Protein AF-A0A8T9Q5X3-F1 (afdb_monomer_lite)

pLDDT: mean 80.43, std 13.78, range [38.53, 93.62]

Radius of gyration: 25.72 Å; chains: 1; bounding box: 48×41×62 Å

Sequence (121 aa):
MEGNTALAICSMPWVCSYLGRGGLAYFAQNAPGCATNAAVQQGCQVLSTPEPAAQLAAAYPNPVSEVLYLRVAARFQVCDLLGRVLLQGEGASIPVATLPQGLYLVQTGPELKSSFRISKR

Structure (mmCIF, N/CA/C/O backbone):
data_AF-A0A8T9Q5X3-F1
#
_entry.id   AF-A0A8T9Q5X3-F1
#
loop_
_atom_site.group_PDB
_atom_site.id
_atom_site.type_symbol
_atom_site.label_atom_id
_atom_site.label_alt_id
_atom_site.label_comp_id
_atom_site.label_asym_id
_atom_site.label_entity_id
_atom_site.label_seq_id
_atom_site.pdbx_PDB_ins_code
_atom_site.Cartn_x
_atom_site.Cartn_y
_atom_site.Cartn_z
_atom_site.occupancy
_atom_site.B_iso_or_equiv
_atom_site.auth_seq_id
_atom_site.auth_comp_id
_atom_site.auth_asym_id
_atom_site.auth_atom_id
_atom_site.pdbx_PDB_model_num
ATOM 1 N N . MET A 1 1 ? 32.695 26.735 -36.432 1.00 38.53 1 MET A N 1
ATOM 2 C CA . MET A 1 1 ? 31.567 25.786 -36.335 1.00 38.53 1 MET A CA 1
ATOM 3 C C . MET A 1 1 ? 30.858 26.084 -35.027 1.00 38.53 1 MET A C 1
ATOM 5 O O . MET A 1 1 ? 31.230 25.533 -34.001 1.00 38.53 1 MET A O 1
ATOM 9 N N . GLU A 1 2 ? 29.937 27.044 -35.034 1.00 43.91 2 GLU A N 1
ATOM 10 C CA . GLU A 1 2 ? 29.130 27.352 -33.851 1.00 43.91 2 GLU A CA 1
ATOM 11 C C . GLU A 1 2 ? 28.088 26.247 -33.669 1.00 43.91 2 GLU A C 1
ATOM 13 O O . GLU A 1 2 ? 27.339 25.913 -34.590 1.00 43.91 2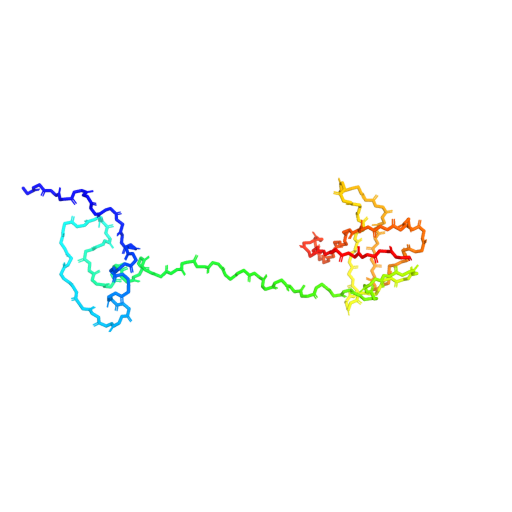 GLU A O 1
ATOM 18 N N . GLY A 1 3 ? 28.140 25.596 -32.509 1.00 43.12 3 GLY A N 1
ATOM 19 C CA . GLY A 1 3 ? 27.200 24.556 -32.123 1.00 43.12 3 GLY A CA 1
ATOM 20 C C . GLY A 1 3 ? 25.852 25.168 -31.766 1.00 43.12 3 GLY A C 1
ATOM 21 O O . GLY A 1 3 ? 25.788 26.191 -31.089 1.00 43.12 3 GLY A O 1
ATOM 22 N N . ASN A 1 4 ? 24.773 24.529 -32.204 1.00 47.59 4 ASN A N 1
ATOM 23 C CA . ASN A 1 4 ? 23.430 24.897 -31.790 1.00 47.59 4 ASN A CA 1
ATOM 24 C C . ASN A 1 4 ? 23.161 24.331 -30.385 1.00 47.59 4 ASN A C 1
ATOM 26 O O . ASN A 1 4 ? 22.722 23.196 -30.226 1.00 47.59 4 ASN A O 1
ATOM 30 N N . THR A 1 5 ? 23.435 25.124 -29.352 1.00 48.62 5 THR A N 1
ATOM 31 C CA . THR A 1 5 ? 23.197 24.777 -27.939 1.00 48.62 5 THR A CA 1
ATOM 32 C C . THR A 1 5 ? 21.710 24.697 -27.559 1.00 48.62 5 THR A C 1
ATOM 34 O O . THR A 1 5 ? 21.400 24.410 -26.404 1.00 48.62 5 THR A O 1
ATOM 37 N N . ALA A 1 6 ? 20.776 24.918 -28.494 1.00 51.56 6 ALA A N 1
ATOM 38 C CA . ALA A 1 6 ? 19.345 25.001 -28.202 1.00 51.56 6 ALA A CA 1
ATOM 39 C C . ALA A 1 6 ? 18.607 23.646 -28.151 1.00 51.56 6 ALA A C 1
ATOM 41 O O . ALA A 1 6 ? 17.465 23.612 -27.693 1.00 51.56 6 ALA A O 1
ATOM 42 N N . LEU A 1 7 ? 19.221 22.523 -28.556 1.00 51.72 7 LEU A N 1
ATOM 43 C CA . LEU A 1 7 ? 18.659 21.177 -28.337 1.00 51.72 7 LEU A CA 1
ATOM 44 C C . LEU A 1 7 ? 19.517 20.373 -27.346 1.00 51.72 7 LEU A C 1
ATOM 46 O O . LEU A 1 7 ? 20.361 19.556 -27.707 1.00 51.72 7 LEU A O 1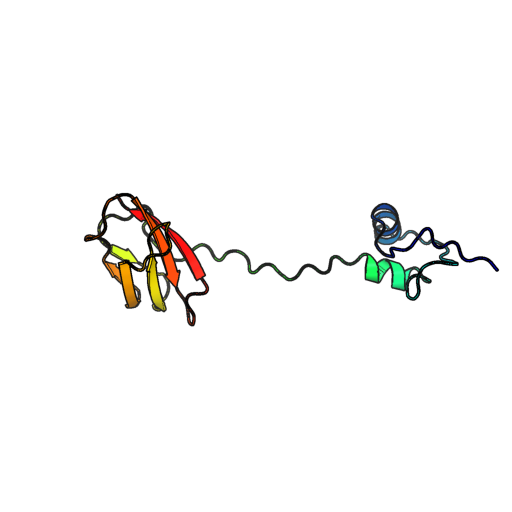
ATOM 50 N N . ALA A 1 8 ? 19.278 20.624 -26.059 1.00 57.34 8 ALA A N 1
ATOM 51 C CA . ALA A 1 8 ? 20.024 20.039 -24.943 1.00 57.34 8 ALA A CA 1
ATOM 52 C C . ALA A 1 8 ? 19.481 18.680 -24.443 1.00 57.34 8 ALA A C 1
ATOM 54 O O . ALA A 1 8 ? 19.985 18.155 -23.454 1.00 57.34 8 ALA A O 1
ATOM 55 N N . ILE A 1 9 ? 18.438 18.115 -25.067 1.00 65.69 9 ILE A N 1
ATOM 56 C CA . ILE A 1 9 ? 17.685 16.987 -24.494 1.00 65.69 9 ILE A CA 1
ATOM 57 C C . ILE A 1 9 ? 17.458 15.890 -25.547 1.00 65.69 9 ILE A C 1
ATOM 59 O O . ILE A 1 9 ? 16.695 16.072 -26.494 1.00 65.69 9 ILE A O 1
ATOM 63 N N . CYS A 1 10 ? 18.096 14.728 -25.349 1.00 74.44 10 CYS A N 1
ATOM 64 C CA . CYS A 1 10 ? 17.906 13.503 -26.146 1.00 74.44 10 CYS A CA 1
ATOM 65 C C . CYS A 1 10 ? 16.444 13.006 -26.155 1.00 74.44 10 CYS A C 1
ATOM 67 O O . CYS A 1 10 ? 16.032 12.310 -27.072 1.00 74.44 10 CYS A O 1
ATOM 69 N N . SER A 1 11 ? 15.659 13.330 -25.129 1.00 79.31 11 SER A N 1
ATOM 70 C CA . SER A 1 11 ? 14.334 12.759 -24.866 1.00 79.31 11 SER A CA 1
ATOM 71 C C . SER A 1 11 ? 13.163 13.654 -25.293 1.00 79.31 11 SER A C 1
ATOM 73 O O . SER A 1 11 ? 12.094 13.629 -24.683 1.00 79.31 11 SER A O 1
ATOM 75 N N . MET A 1 12 ? 13.337 14.464 -26.342 1.00 82.62 12 MET A N 1
ATOM 76 C CA . MET A 1 12 ? 12.250 15.300 -26.863 1.00 82.62 12 MET A CA 1
ATOM 77 C C . MET A 1 12 ? 11.042 14.431 -27.276 1.00 82.62 12 MET A C 1
ATOM 79 O O . MET A 1 12 ? 11.190 13.591 -28.169 1.00 82.62 12 MET A O 1
ATOM 83 N N . PRO A 1 13 ? 9.836 14.633 -26.702 1.00 82.06 13 PRO A N 1
ATOM 84 C CA . PRO A 1 13 ? 8.713 13.697 -26.855 1.00 82.06 13 PRO A CA 1
ATOM 85 C C . PRO A 1 13 ? 8.325 13.384 -28.305 1.00 82.06 13 PRO A C 1
ATOM 87 O O . PRO A 1 13 ? 8.019 12.242 -28.648 1.00 82.06 13 PRO A O 1
ATOM 90 N N . TRP A 1 14 ? 8.376 14.386 -29.183 1.00 82.25 14 TRP A N 1
ATOM 91 C CA . TRP A 1 14 ? 8.064 14.224 -30.602 1.00 82.25 14 TRP A CA 1
ATOM 92 C C . TRP A 1 14 ? 9.144 13.427 -31.352 1.00 82.25 14 TRP A C 1
ATOM 94 O O . TRP A 1 14 ? 8.805 12.594 -32.192 1.00 82.25 14 TRP A O 1
ATOM 104 N N . VAL A 1 15 ? 10.425 13.610 -31.006 1.00 85.50 15 VAL A N 1
ATOM 105 C CA . VAL A 1 15 ? 11.546 12.824 -31.553 1.00 85.50 15 VAL A CA 1
ATOM 106 C C . VAL A 1 15 ? 11.419 11.372 -31.110 1.00 85.50 15 VAL A C 1
ATOM 108 O O . VAL A 1 15 ? 11.503 10.467 -31.935 1.00 85.50 15 VAL A O 1
ATOM 111 N N . CYS A 1 16 ? 11.129 11.144 -29.828 1.00 85.38 16 CYS A N 1
ATOM 112 C CA . CYS A 1 16 ? 10.917 9.808 -29.282 1.00 85.38 16 CYS A CA 1
ATOM 113 C C . CYS A 1 16 ? 9.737 9.091 -29.942 1.00 85.38 16 CYS A C 1
ATOM 115 O O . CYS A 1 16 ? 9.849 7.918 -30.290 1.00 85.38 16 CYS A O 1
ATOM 117 N N . SER A 1 17 ? 8.628 9.796 -30.186 1.00 86.12 17 SER A N 1
ATOM 118 C CA . SER A 1 17 ? 7.489 9.238 -30.923 1.00 86.12 17 SER A CA 1
ATOM 119 C C . SER A 1 17 ? 7.836 8.924 -32.382 1.00 86.12 17 SER A C 1
ATOM 121 O O . SER A 1 17 ? 7.329 7.946 -32.928 1.00 86.12 17 SER A O 1
ATOM 123 N N . TYR A 1 18 ? 8.658 9.745 -33.035 1.00 87.00 18 TYR A N 1
ATOM 124 C CA . TYR A 1 18 ? 9.072 9.527 -34.422 1.00 87.00 18 TYR A CA 1
ATOM 125 C C . TYR A 1 18 ? 10.013 8.319 -34.548 1.00 87.00 18 TYR A C 1
ATOM 127 O O . TYR A 1 18 ? 9.743 7.412 -35.337 1.00 87.00 18 TYR A O 1
ATOM 135 N N . LEU A 1 19 ? 11.053 8.247 -33.711 1.00 87.06 19 LEU A N 1
ATOM 136 C CA . LEU A 1 19 ? 11.979 7.109 -33.668 1.00 87.06 19 LEU A CA 1
ATOM 137 C C . LEU A 1 19 ? 11.281 5.818 -33.210 1.00 87.06 19 LEU A C 1
ATOM 139 O O . LEU A 1 19 ? 11.519 4.753 -33.773 1.00 87.06 19 LEU A O 1
ATOM 143 N N . GLY A 1 20 ? 10.362 5.904 -32.241 1.00 84.12 20 GLY A N 1
ATOM 144 C CA . GLY A 1 20 ? 9.587 4.761 -31.744 1.00 84.12 20 GLY A CA 1
ATOM 145 C C . GLY A 1 20 ? 8.655 4.130 -32.785 1.00 84.12 20 GLY A C 1
ATOM 146 O O . GLY A 1 20 ? 8.285 2.968 -32.649 1.00 84.12 20 GLY A O 1
ATOM 147 N N . ARG A 1 21 ? 8.310 4.863 -33.853 1.00 90.00 21 ARG A N 1
ATOM 148 C CA . ARG A 1 21 ? 7.547 4.356 -35.009 1.00 90.00 21 ARG A CA 1
ATOM 149 C C . ARG A 1 21 ? 8.442 3.838 -36.144 1.00 90.00 21 ARG A C 1
ATOM 151 O O . ARG A 1 21 ? 7.937 3.561 -37.227 1.00 90.00 21 ARG A O 1
ATOM 158 N N . GLY A 1 22 ? 9.753 3.725 -35.915 1.00 88.19 22 GLY A N 1
ATOM 159 C CA . GLY A 1 22 ? 10.732 3.298 -36.919 1.00 88.19 22 GLY A CA 1
ATOM 160 C C . GLY A 1 22 ? 11.237 4.422 -37.829 1.00 88.19 22 GLY A C 1
ATOM 161 O O . GLY A 1 22 ? 11.872 4.141 -38.842 1.00 88.19 22 GLY A O 1
ATOM 162 N N . GLY A 1 23 ? 10.959 5.687 -37.498 1.00 86.81 23 GLY A N 1
ATOM 163 C CA . GLY A 1 23 ? 11.512 6.831 -38.217 1.00 86.81 23 GLY A CA 1
ATOM 164 C C . GLY A 1 23 ? 13.027 6.933 -38.038 1.00 86.81 23 GLY A C 1
ATOM 165 O O . GLY A 1 23 ? 13.559 6.608 -36.979 1.00 86.81 23 GLY A O 1
ATOM 166 N N . LEU A 1 24 ? 13.723 7.419 -39.066 1.00 85.81 24 LEU A N 1
ATOM 167 C CA . LEU A 1 24 ? 15.150 7.737 -39.005 1.00 85.81 24 LEU A CA 1
ATOM 168 C C . LEU A 1 24 ? 15.345 9.238 -39.199 1.00 85.81 24 LEU A C 1
ATOM 170 O O . LEU A 1 24 ? 14.691 9.853 -40.045 1.00 85.81 24 LEU A O 1
ATOM 174 N N . ALA A 1 25 ? 16.232 9.824 -38.403 1.00 82.69 25 ALA A N 1
ATOM 175 C CA . ALA A 1 25 ? 16.606 11.227 -38.490 1.00 82.69 25 ALA A CA 1
ATOM 176 C C . ALA A 1 25 ? 18.129 11.382 -38.519 1.00 82.69 25 ALA A C 1
ATOM 178 O O . ALA A 1 25 ? 18.880 10.535 -38.028 1.00 82.69 25 ALA A O 1
ATOM 179 N N . TYR A 1 26 ? 18.589 12.484 -39.102 1.00 81.38 26 TYR A N 1
ATOM 180 C CA . TYR A 1 26 ? 19.984 12.886 -39.027 1.00 81.38 26 TYR A CA 1
ATOM 181 C C . TYR A 1 26 ? 20.182 13.774 -37.796 1.00 81.38 26 TYR A C 1
ATOM 183 O O . TYR A 1 26 ? 19.560 14.829 -37.680 1.00 81.38 26 TYR A O 1
ATOM 191 N N . PHE A 1 27 ? 21.035 13.333 -36.873 1.00 78.81 27 PHE A N 1
ATOM 192 C CA . PHE A 1 27 ? 21.360 14.056 -35.647 1.00 78.81 27 PHE A CA 1
ATOM 193 C C . PHE A 1 27 ? 22.767 14.641 -35.771 1.00 78.81 27 PHE A C 1
ATOM 195 O O . PHE A 1 27 ? 23.743 13.902 -35.855 1.00 78.81 27 PHE A O 1
ATOM 202 N N . ALA A 1 28 ? 22.882 15.967 -35.770 1.00 71.62 28 ALA A N 1
ATOM 203 C CA . ALA A 1 28 ? 24.161 16.667 -35.764 1.00 71.62 28 ALA A CA 1
ATOM 204 C C . ALA A 1 28 ? 24.095 17.860 -34.810 1.00 71.62 28 ALA A C 1
ATOM 206 O O . ALA A 1 28 ? 23.043 18.469 -34.653 1.00 71.62 28 ALA A O 1
ATOM 207 N N . GLN A 1 29 ? 25.229 18.184 -34.184 1.00 66.69 29 GLN A N 1
ATOM 208 C CA . GLN A 1 29 ? 25.371 19.313 -33.253 1.00 66.69 29 GLN A CA 1
ATOM 209 C C . GLN A 1 29 ? 24.474 19.264 -31.994 1.00 66.69 29 GLN A C 1
ATOM 211 O O . GLN A 1 29 ? 24.211 20.306 -31.404 1.00 66.69 29 GLN A O 1
ATOM 216 N N . ASN A 1 30 ? 24.038 18.078 -31.552 1.00 67.81 30 ASN A N 1
ATOM 217 C CA . ASN A 1 30 ? 23.332 17.905 -30.272 1.00 67.81 30 ASN A CA 1
ATOM 218 C C . ASN A 1 30 ? 24.306 17.740 -29.090 1.00 67.81 30 ASN A C 1
ATOM 220 O O . ASN A 1 30 ? 25.515 17.590 -29.282 1.00 67.81 30 ASN A O 1
ATOM 224 N N . ALA A 1 31 ? 23.765 17.713 -27.865 1.00 67.56 31 ALA A N 1
ATOM 225 C CA . ALA A 1 31 ? 24.519 17.415 -26.646 1.00 67.56 31 ALA A CA 1
ATOM 226 C C . ALA A 1 31 ? 25.362 16.116 -26.759 1.00 67.56 31 ALA A C 1
ATOM 228 O O . ALA A 1 31 ? 24.980 15.191 -27.491 1.00 67.56 31 ALA A O 1
ATOM 229 N N . PRO A 1 32 ? 26.495 16.010 -26.030 1.00 71.38 32 PRO A N 1
ATOM 230 C CA . PRO A 1 32 ? 27.302 14.792 -25.985 1.00 71.38 32 PRO A CA 1
ATOM 231 C C . PRO A 1 32 ? 26.440 13.572 -25.644 1.00 71.38 32 PRO A C 1
ATOM 233 O O . PRO A 1 32 ? 25.681 13.596 -24.680 1.00 71.38 32 PRO A O 1
ATOM 236 N N . GLY A 1 33 ? 26.537 12.512 -26.448 1.00 71.19 33 GLY A N 1
ATOM 237 C CA . GLY A 1 33 ? 25.691 11.323 -26.292 1.00 71.19 33 GLY A CA 1
ATOM 238 C C . GLY A 1 33 ? 24.334 11.383 -27.008 1.00 71.19 33 GLY A C 1
ATOM 239 O O . GLY A 1 33 ? 23.596 10.415 -26.930 1.00 71.19 33 GLY A O 1
ATOM 240 N N . CYS A 1 34 ? 24.019 12.443 -27.766 1.00 78.44 34 CYS A N 1
ATOM 241 C CA . CYS A 1 34 ? 22.778 12.579 -28.555 1.00 78.44 34 CYS A CA 1
ATOM 242 C C . CYS A 1 34 ? 23.030 12.679 -30.077 1.00 78.44 34 CYS A C 1
ATOM 244 O O . CYS A 1 34 ? 22.309 13.372 -30.799 1.00 78.44 34 CYS A O 1
ATOM 246 N N . ALA A 1 35 ? 24.085 12.031 -30.580 1.00 80.94 35 ALA A N 1
ATOM 247 C CA . ALA A 1 35 ? 24.547 12.184 -31.968 1.00 80.94 35 ALA A CA 1
ATOM 248 C C . ALA A 1 35 ? 24.059 11.087 -32.935 1.00 80.94 35 ALA A C 1
ATOM 250 O O . ALA A 1 35 ? 24.358 11.137 -34.124 1.00 80.94 35 ALA A O 1
ATOM 251 N N . THR A 1 36 ? 23.328 10.078 -32.455 1.00 84.19 36 THR A N 1
ATOM 252 C CA . THR A 1 36 ? 22.846 8.968 -33.291 1.00 84.19 36 THR A CA 1
ATOM 253 C C . THR A 1 36 ? 21.407 8.605 -32.943 1.00 84.19 36 THR A C 1
ATOM 255 O O . THR A 1 36 ? 20.979 8.793 -31.805 1.00 84.19 36 THR A O 1
ATOM 258 N N . ASN A 1 37 ? 20.672 8.030 -33.905 1.00 84.00 37 ASN A N 1
ATOM 259 C CA . ASN A 1 37 ? 19.318 7.506 -33.671 1.00 84.00 37 ASN A CA 1
ATOM 260 C C . ASN A 1 37 ? 19.285 6.562 -32.460 1.00 84.00 37 ASN A C 1
ATOM 262 O O . ASN A 1 37 ? 18.407 6.690 -31.616 1.00 84.00 37 ASN A O 1
ATOM 266 N N . ALA A 1 38 ? 20.284 5.682 -32.329 1.00 83.69 38 ALA A N 1
ATOM 267 C CA . ALA A 1 38 ? 20.390 4.756 -31.205 1.00 83.69 38 ALA A CA 1
ATOM 268 C C . ALA A 1 38 ? 20.570 5.477 -29.859 1.00 83.69 38 ALA A C 1
ATOM 270 O O . ALA A 1 38 ? 19.918 5.120 -28.881 1.00 83.69 38 ALA A O 1
ATOM 271 N N . ALA A 1 39 ? 21.417 6.506 -29.803 1.00 81.38 39 ALA A N 1
ATOM 272 C CA . ALA A 1 39 ? 21.691 7.219 -28.559 1.00 81.38 39 ALA A CA 1
ATOM 273 C C . ALA A 1 39 ? 20.492 8.080 -28.112 1.00 81.38 39 ALA A C 1
ATOM 275 O O . ALA A 1 39 ? 20.127 8.102 -26.938 1.00 81.38 39 ALA A O 1
ATOM 276 N N . VAL A 1 40 ? 19.796 8.700 -29.068 1.00 84.31 40 VAL A N 1
ATOM 277 C CA . VAL A 1 40 ? 18.538 9.423 -28.821 1.00 84.31 40 VAL A CA 1
ATOM 278 C C . VAL A 1 40 ? 17.438 8.453 -28.377 1.00 84.31 40 VAL A C 1
ATOM 280 O O . VAL A 1 40 ? 16.745 8.711 -27.398 1.00 84.31 40 VAL A O 1
ATOM 283 N N . GLN A 1 41 ? 17.328 7.288 -29.020 1.00 84.06 41 GLN A N 1
ATOM 284 C CA . GLN A 1 41 ? 16.364 6.250 -28.654 1.00 84.06 41 GLN A CA 1
ATOM 285 C C . GLN A 1 41 ? 16.607 5.680 -27.249 1.00 84.06 41 GLN A C 1
ATOM 287 O O . GLN A 1 41 ? 15.643 5.366 -26.555 1.00 84.06 41 GLN A O 1
ATOM 292 N N . GLN A 1 42 ? 17.863 5.585 -26.802 1.00 82.00 42 GLN A N 1
ATOM 293 C CA . GLN A 1 42 ? 18.189 5.243 -25.414 1.00 82.00 42 GLN A CA 1
ATOM 294 C C . GLN A 1 42 ? 17.730 6.328 -24.436 1.00 82.00 42 GLN A C 1
ATOM 296 O O . GLN A 1 42 ? 17.123 6.004 -23.420 1.00 82.00 42 GLN A O 1
ATOM 301 N N . GLY A 1 43 ? 17.934 7.609 -24.759 1.00 79.62 43 GLY A N 1
ATOM 302 C CA . GLY A 1 43 ? 17.412 8.717 -23.951 1.00 79.62 43 GLY A CA 1
ATOM 303 C C . GLY A 1 43 ? 15.879 8.771 -23.896 1.00 79.62 43 GLY A C 1
ATOM 304 O O . GLY A 1 43 ? 15.313 9.243 -22.916 1.00 79.62 43 GLY A O 1
ATOM 305 N N . CYS A 1 44 ? 15.201 8.259 -24.924 1.00 83.06 44 CYS A N 1
ATOM 306 C CA . CYS A 1 44 ? 13.745 8.135 -24.979 1.00 83.06 44 CYS A CA 1
ATOM 307 C C . CYS A 1 44 ? 13.175 6.991 -24.128 1.00 83.06 44 CYS A C 1
ATOM 309 O O . CYS A 1 44 ? 11.953 6.896 -23.988 1.00 83.06 44 CYS A O 1
ATOM 311 N N . GLN A 1 45 ? 14.016 6.109 -23.580 1.00 79.31 45 GLN A N 1
ATOM 312 C CA . GLN A 1 45 ? 13.544 5.069 -22.676 1.00 79.31 45 GLN A CA 1
ATOM 313 C C . GLN A 1 45 ? 13.136 5.711 -21.355 1.00 79.31 45 GLN A C 1
ATOM 315 O O . GLN A 1 45 ? 13.939 6.341 -20.667 1.00 79.31 45 GLN A O 1
ATOM 320 N N . VAL A 1 46 ? 11.866 5.542 -20.995 1.00 67.94 46 VAL A N 1
ATOM 321 C CA . VAL A 1 46 ? 11.387 5.921 -19.671 1.00 67.94 46 VAL A CA 1
ATOM 322 C C . VAL A 1 46 ? 12.092 5.013 -18.667 1.00 67.94 46 VAL A C 1
ATOM 324 O O . VAL A 1 46 ? 11.795 3.822 -18.579 1.00 67.94 46 VAL A O 1
ATOM 327 N N . LEU A 1 47 ? 13.037 5.572 -17.914 1.00 66.06 47 LEU A N 1
ATOM 328 C CA . LEU A 1 47 ? 13.634 4.923 -16.750 1.00 66.06 47 LEU A CA 1
ATOM 329 C C . LEU A 1 47 ? 12.606 4.929 -15.613 1.00 66.06 47 LEU A C 1
ATOM 331 O O . LEU A 1 47 ? 12.744 5.646 -14.625 1.00 66.06 47 LEU A O 1
ATOM 335 N N . SER A 1 48 ? 11.529 4.168 -15.773 1.00 61.75 48 SER A N 1
ATOM 336 C CA . SER A 1 48 ? 10.625 3.884 -14.670 1.00 61.75 48 SER A CA 1
ATOM 337 C C . SER A 1 48 ? 11.292 2.834 -13.796 1.00 61.75 48 SER A C 1
ATOM 339 O O . SER A 1 48 ? 11.539 1.711 -14.236 1.00 61.75 48 SER A O 1
ATOM 341 N N . THR A 1 49 ? 11.563 3.173 -12.538 1.00 57.81 49 THR A N 1
ATOM 342 C CA . THR A 1 49 ? 11.687 2.126 -11.526 1.00 57.81 49 THR A CA 1
ATOM 343 C C . THR A 1 49 ? 10.340 1.411 -11.469 1.00 57.81 49 THR A C 1
ATOM 345 O O . THR A 1 49 ? 9.323 2.112 -11.442 1.00 57.81 49 THR A O 1
ATOM 348 N N . PRO A 1 50 ? 10.285 0.069 -11.466 1.00 58.31 50 PRO A N 1
ATOM 349 C CA . PRO A 1 50 ? 9.037 -0.622 -11.195 1.00 58.31 50 PRO A CA 1
ATOM 350 C C . PRO A 1 50 ? 8.541 -0.127 -9.840 1.00 58.31 50 PRO A C 1
ATOM 352 O O . PRO A 1 50 ? 9.154 -0.398 -8.807 1.00 58.31 50 PRO A O 1
ATOM 355 N N . GLU A 1 51 ? 7.473 0.666 -9.857 1.00 55.19 51 GLU A N 1
ATOM 356 C CA . GLU A 1 51 ? 6.746 0.999 -8.646 1.00 55.19 51 GLU A CA 1
ATOM 357 C C . GLU A 1 51 ? 6.287 -0.355 -8.097 1.00 55.19 51 GLU A C 1
ATOM 359 O O . GLU A 1 51 ? 5.642 -1.107 -8.841 1.00 55.19 51 GLU A O 1
ATOM 364 N N . PRO A 1 52 ? 6.691 -0.759 -6.878 1.00 55.81 52 PRO A N 1
ATOM 365 C CA . PRO A 1 52 ? 6.207 -2.005 -6.318 1.00 55.81 52 PRO A CA 1
ATOM 366 C C . PRO A 1 52 ? 4.692 -1.875 -6.278 1.00 55.81 52 PRO A C 1
ATOM 368 O O . PRO A 1 52 ? 4.168 -1.050 -5.531 1.00 55.81 52 PRO A O 1
ATOM 371 N N . ALA A 1 53 ? 4.013 -2.625 -7.156 1.00 53.12 53 ALA A N 1
ATOM 372 C CA . ALA A 1 53 ? 2.566 -2.619 -7.269 1.00 53.12 53 ALA A CA 1
ATOM 373 C C . ALA A 1 53 ? 2.022 -2.688 -5.851 1.00 53.1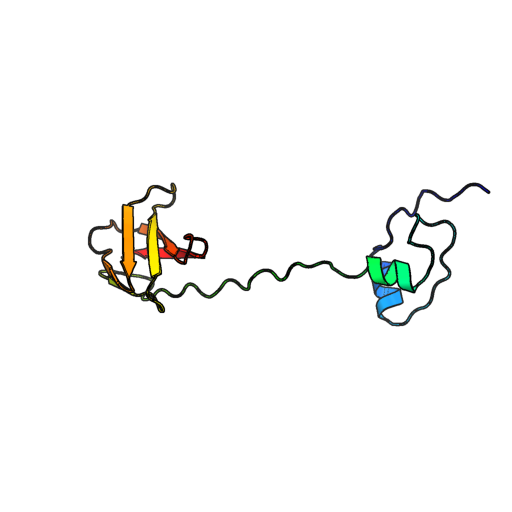2 53 ALA A C 1
ATOM 375 O O . ALA A 1 53 ? 2.369 -3.634 -5.143 1.00 53.12 53 ALA A O 1
ATOM 376 N N . ALA A 1 54 ? 1.286 -1.657 -5.425 1.00 49.44 54 ALA A N 1
ATOM 377 C CA . ALA A 1 54 ? 0.771 -1.544 -4.071 1.00 49.44 54 ALA A CA 1
ATOM 378 C C . ALA A 1 54 ? 0.085 -2.867 -3.724 1.00 49.44 54 ALA A C 1
ATOM 380 O O . ALA A 1 54 ? -1.008 -3.163 -4.210 1.00 49.44 54 ALA A O 1
ATOM 381 N N . GLN A 1 55 ? 0.791 -3.718 -2.978 1.00 53.78 55 GLN A N 1
ATOM 382 C CA . GLN A 1 55 ? 0.320 -5.048 -2.643 1.00 53.78 55 GLN A CA 1
ATOM 383 C C . GLN A 1 55 ? -0.931 -4.806 -1.825 1.00 53.78 55 GLN A C 1
ATOM 385 O O . GLN A 1 55 ? -0.840 -4.217 -0.748 1.00 53.78 55 GLN A O 1
ATOM 390 N N . LEU A 1 56 ? -2.088 -5.167 -2.394 1.00 54.09 56 LEU A N 1
ATOM 391 C CA . LEU A 1 56 ? -3.395 -5.030 -1.765 1.00 54.09 56 LEU A CA 1
ATOM 392 C C . LEU A 1 56 ? -3.258 -5.470 -0.318 1.00 54.09 56 LEU A C 1
ATOM 394 O O . LEU A 1 56 ? -3.054 -6.651 -0.027 1.00 54.09 56 LEU A O 1
ATOM 398 N N . ALA A 1 57 ? -3.287 -4.467 0.549 1.00 56.72 57 ALA A N 1
ATOM 399 C CA . ALA A 1 57 ? -3.047 -4.587 1.961 1.00 56.72 57 ALA A CA 1
ATOM 400 C C . ALA A 1 57 ? -3.752 -5.816 2.517 1.00 56.72 57 ALA A C 1
ATOM 402 O O . ALA A 1 57 ? -4.972 -5.956 2.428 1.00 56.72 57 ALA A O 1
ATOM 403 N N . ALA A 1 58 ? -2.954 -6.738 3.033 1.00 71.50 58 ALA A N 1
ATOM 404 C CA . ALA A 1 58 ? -3.338 -8.110 3.287 1.00 71.50 58 ALA A CA 1
ATOM 405 C C . ALA A 1 58 ? -4.155 -8.284 4.578 1.00 71.50 58 ALA A C 1
ATOM 407 O O . ALA A 1 58 ? -3.965 -9.282 5.270 1.00 71.50 58 ALA A O 1
ATOM 408 N N . ALA A 1 59 ? -5.025 -7.330 4.921 1.00 83.44 59 ALA A N 1
ATOM 409 C CA . ALA A 1 59 ? -5.765 -7.334 6.175 1.00 83.44 59 ALA A CA 1
ATOM 410 C C . ALA A 1 59 ? -7.281 -7.313 5.980 1.00 83.44 59 ALA A C 1
ATOM 412 O O . ALA A 1 59 ? -7.809 -6.559 5.163 1.00 83.44 59 ALA A O 1
ATOM 413 N N . TYR A 1 60 ? -7.977 -8.146 6.747 1.00 89.75 60 TYR A N 1
ATOM 414 C CA . TYR A 1 60 ? -9.424 -8.319 6.686 1.00 89.75 60 TYR A CA 1
ATOM 415 C C . TYR A 1 60 ? -9.988 -8.652 8.077 1.00 89.75 60 TYR A C 1
ATOM 417 O O . TYR A 1 60 ? -9.293 -9.257 8.887 1.00 89.75 60 TYR A O 1
ATOM 425 N N . PRO A 1 61 ? -11.245 -8.298 8.378 1.00 90.81 61 PRO A N 1
ATOM 426 C CA . PRO A 1 61 ? -12.134 -7.470 7.568 1.00 90.81 61 PRO A CA 1
ATOM 427 C C . PRO A 1 61 ? -11.738 -5.983 7.625 1.00 90.81 61 PRO A C 1
ATOM 429 O O . PRO A 1 61 ? -11.103 -5.531 8.568 1.00 90.81 61 PRO A O 1
ATOM 432 N N . ASN A 1 62 ? -12.112 -5.207 6.611 1.00 89.31 62 ASN A N 1
ATOM 433 C CA . ASN A 1 62 ? -12.079 -3.746 6.664 1.00 89.31 62 ASN A CA 1
ATOM 434 C C . ASN A 1 62 ? -13.397 -3.244 6.061 1.00 89.31 62 ASN A C 1
ATOM 436 O O . ASN A 1 62 ? -13.579 -3.417 4.852 1.00 89.31 62 ASN A O 1
ATOM 440 N N . PRO A 1 63 ? -14.328 -2.677 6.852 1.00 90.25 63 PRO A N 1
ATOM 441 C CA . PRO A 1 63 ? -14.197 -2.244 8.255 1.00 90.25 63 PRO A CA 1
ATOM 442 C C . PRO A 1 63 ? -14.095 -3.374 9.298 1.00 90.25 63 PRO A C 1
ATOM 444 O O . PRO A 1 63 ? -14.652 -4.450 9.095 1.00 90.25 63 PRO A O 1
ATOM 447 N N . VAL A 1 64 ? -13.409 -3.125 10.419 1.00 93.62 64 VAL A N 1
ATOM 448 C CA . VAL A 1 64 ? -13.187 -4.085 11.522 1.00 93.62 64 VAL A CA 1
ATOM 449 C C . VAL A 1 64 ? -13.857 -3.632 12.822 1.00 93.62 64 VAL A C 1
ATOM 451 O O . VAL A 1 64 ? -13.835 -2.445 13.134 1.00 93.62 64 VAL A O 1
ATOM 454 N N . SER A 1 65 ? -14.392 -4.577 13.605 1.00 90.50 65 SER A N 1
ATOM 455 C CA . SER A 1 65 ? -15.028 -4.297 14.910 1.00 90.50 65 SER A CA 1
ATOM 456 C C . SER A 1 65 ? -14.387 -4.992 16.107 1.00 90.50 65 SER A C 1
ATOM 458 O O . SER A 1 65 ? -14.431 -4.446 17.196 1.00 90.50 65 SER A O 1
ATOM 460 N N . GLU A 1 66 ? -13.703 -6.122 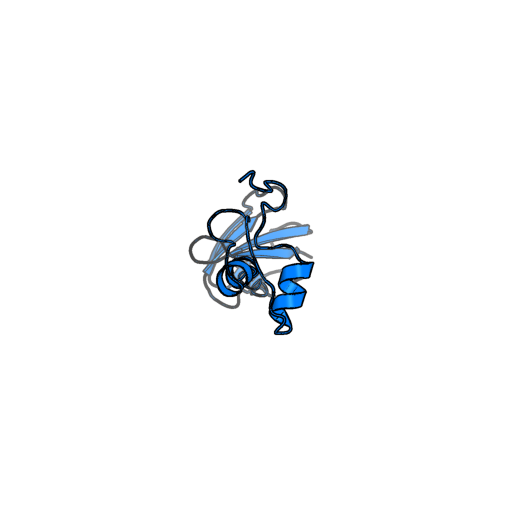15.942 1.00 90.88 66 GLU A N 1
ATOM 461 C CA . GLU A 1 66 ? -13.113 -6.857 17.078 1.00 90.88 66 GLU A CA 1
ATOM 462 C C . GLU A 1 66 ? -11.649 -7.197 16.793 1.00 90.88 66 GLU A C 1
ATOM 464 O O . GLU A 1 66 ? -10.736 -6.637 17.404 1.00 90.88 66 GLU A O 1
ATOM 469 N N . VAL A 1 67 ? -11.425 -8.056 15.796 1.00 93.00 67 VAL A N 1
ATOM 470 C CA . VAL A 1 67 ? -10.106 -8.579 15.428 1.00 93.00 67 VAL A CA 1
ATOM 471 C C . VAL A 1 67 ? -9.856 -8.357 13.941 1.00 93.00 67 VAL A C 1
ATOM 473 O O . VAL A 1 67 ? -10.708 -8.663 13.108 1.00 93.00 67 VAL A O 1
ATOM 476 N N . LEU A 1 68 ? -8.679 -7.824 13.617 1.00 92.12 68 LEU A N 1
ATOM 477 C CA . LEU A 1 68 ? -8.170 -7.708 12.255 1.00 92.12 68 LEU A CA 1
ATOM 478 C C . LEU A 1 68 ? -7.199 -8.861 11.982 1.00 92.12 68 LEU A C 1
ATOM 480 O O . LEU A 1 68 ? -6.257 -9.072 12.745 1.00 92.12 68 LEU A O 1
ATOM 484 N N . TYR A 1 69 ? -7.398 -9.579 10.885 1.00 92.19 69 TYR A N 1
ATOM 485 C CA . TYR A 1 69 ? -6.553 -10.690 10.461 1.00 92.19 69 TYR A CA 1
ATOM 486 C C . TYR A 1 69 ? -5.633 -10.278 9.318 1.00 92.19 69 TYR A C 1
ATOM 488 O O . TYR A 1 69 ? -6.069 -9.612 8.382 1.00 92.19 69 TYR A O 1
ATOM 496 N N . LEU A 1 70 ? -4.373 -10.705 9.376 1.00 89.19 70 LEU A N 1
ATOM 497 C CA . LEU A 1 70 ? -3.382 -10.562 8.312 1.00 89.19 70 LEU A CA 1
ATOM 498 C C . LEU A 1 70 ? -3.289 -11.868 7.508 1.00 89.19 70 LEU A C 1
ATOM 500 O O . LEU A 1 70 ? -3.380 -12.953 8.079 1.00 89.19 70 LEU A O 1
ATOM 504 N N . ARG A 1 71 ? -3.057 -11.801 6.187 1.00 84.38 71 ARG A N 1
ATOM 505 C CA . ARG A 1 71 ? -2.842 -13.015 5.363 1.00 84.38 71 ARG A CA 1
ATOM 506 C C . ARG A 1 71 ? -1.595 -13.797 5.772 1.00 84.38 71 ARG A C 1
ATOM 508 O O . ARG A 1 71 ? -1.560 -15.007 5.588 1.00 84.38 71 ARG A O 1
ATOM 515 N N . VAL A 1 72 ? -0.570 -13.106 6.263 1.00 83.88 72 VAL A N 1
ATOM 516 C CA . VAL A 1 72 ? 0.706 -13.692 6.679 1.00 83.88 72 VAL A CA 1
ATOM 517 C C . VAL A 1 72 ? 1.036 -13.155 8.063 1.00 83.88 72 VAL A C 1
ATOM 519 O O . VAL A 1 72 ? 0.905 -11.954 8.301 1.00 83.88 72 VAL A O 1
ATOM 522 N N . ALA A 1 73 ? 1.451 -14.043 8.968 1.00 86.06 73 ALA A N 1
ATOM 523 C CA . ALA A 1 73 ? 1.932 -13.642 10.280 1.00 86.06 73 ALA A CA 1
ATOM 524 C C . ALA A 1 73 ? 3.176 -12.761 10.118 1.00 86.06 73 ALA A C 1
ATOM 526 O O . ALA A 1 73 ? 4.152 -13.159 9.483 1.00 86.06 73 ALA A O 1
ATOM 527 N N . ALA A 1 74 ? 3.123 -11.555 10.665 1.00 87.81 74 ALA A N 1
ATOM 528 C CA . ALA A 1 74 ? 4.209 -10.596 10.571 1.00 87.81 74 ALA A CA 1
ATOM 529 C C . ALA A 1 74 ? 4.234 -9.707 11.811 1.00 87.81 74 ALA A C 1
ATOM 531 O O . ALA A 1 74 ? 3.265 -9.629 12.571 1.00 87.81 74 ALA A O 1
ATOM 532 N N . ARG A 1 75 ? 5.343 -8.990 11.990 1.00 90.38 75 ARG A N 1
ATOM 533 C CA . ARG A 1 75 ? 5.392 -7.864 12.921 1.00 90.38 75 ARG A CA 1
ATOM 534 C C . ARG A 1 75 ? 4.447 -6.784 12.421 1.00 90.38 75 ARG A C 1
ATOM 536 O O . ARG A 1 75 ? 4.489 -6.436 11.238 1.00 90.38 75 ARG A O 1
ATOM 543 N N . PHE A 1 76 ? 3.597 -6.288 13.309 1.00 90.88 76 PHE A N 1
ATOM 544 C CA . PHE A 1 76 ? 2.610 -5.269 13.003 1.00 90.88 76 PHE A CA 1
ATOM 545 C C . PHE A 1 76 ? 2.667 -4.115 13.999 1.00 90.88 76 PHE A C 1
ATOM 547 O O . PHE A 1 76 ? 3.014 -4.283 15.170 1.00 90.88 76 PHE A O 1
ATOM 554 N N . GLN A 1 77 ? 2.267 -2.944 13.522 1.00 93.00 77 GLN A N 1
ATOM 555 C CA . GLN A 1 77 ? 2.115 -1.735 14.314 1.00 93.00 77 GLN A CA 1
ATOM 556 C C . GLN A 1 77 ? 0.863 -0.994 13.848 1.00 93.00 77 GLN A C 1
ATOM 558 O O . GLN A 1 77 ? 0.685 -0.765 12.654 1.00 93.00 77 GLN A O 1
ATOM 563 N N . VAL A 1 78 ? -0.016 -0.643 14.780 1.00 92.81 78 VAL A N 1
ATOM 564 C CA . VAL A 1 78 ? -1.227 0.137 14.525 1.00 92.81 78 VAL A CA 1
ATOM 565 C C . VAL A 1 78 ? -1.008 1.544 15.051 1.00 92.81 78 VAL A C 1
ATOM 567 O O . VAL A 1 78 ? -0.724 1.739 16.235 1.00 92.81 78 VAL A O 1
ATOM 570 N N . CYS A 1 79 ? -1.178 2.513 14.166 1.00 92.69 79 CYS A N 1
ATOM 571 C CA . CYS A 1 79 ? -0.987 3.925 14.430 1.00 92.69 79 CYS A CA 1
ATOM 572 C C . CYS A 1 79 ? -2.281 4.701 14.167 1.00 92.69 79 CYS A C 1
ATOM 574 O O . CYS A 1 79 ? -3.097 4.309 13.327 1.00 92.69 79 CYS A O 1
ATOM 576 N N . ASP A 1 80 ? -2.465 5.823 14.859 1.00 92.69 80 ASP A N 1
ATOM 577 C CA . ASP A 1 80 ? -3.465 6.814 14.455 1.00 92.69 80 ASP A CA 1
ATOM 578 C C . ASP A 1 80 ? -3.000 7.620 13.224 1.00 92.69 80 ASP A C 1
ATOM 580 O O . ASP A 1 80 ? -1.899 7.438 12.699 1.00 92.69 80 ASP A O 1
ATOM 584 N N . LEU A 1 81 ? -3.847 8.538 12.749 1.00 88.56 81 LEU A N 1
ATOM 585 C CA . LEU A 1 81 ? -3.524 9.416 11.616 1.00 88.56 81 LEU A CA 1
ATOM 586 C C . LEU A 1 81 ? -2.422 10.447 11.923 1.00 88.56 81 LEU A C 1
ATOM 588 O O . LEU A 1 81 ? -1.915 11.077 10.999 1.00 88.56 81 LEU A O 1
ATOM 592 N N . LEU A 1 82 ? -2.052 10.620 13.195 1.00 91.00 82 LEU A N 1
ATOM 593 C CA . LEU A 1 82 ? -0.949 11.473 13.640 1.00 91.00 82 LEU A CA 1
ATOM 594 C C . LEU A 1 82 ? 0.368 10.683 13.758 1.00 91.00 82 LEU A C 1
ATOM 596 O O . LEU A 1 82 ? 1.387 11.249 14.145 1.00 91.00 82 LEU A O 1
ATOM 600 N N . GLY A 1 83 ? 0.357 9.382 13.442 1.00 87.25 83 GLY A N 1
ATOM 601 C CA . GLY A 1 83 ? 1.519 8.501 13.531 1.00 87.25 83 GLY A CA 1
ATOM 602 C C . GLY A 1 83 ? 1.824 7.998 14.944 1.00 87.25 83 GLY A C 1
ATOM 603 O O . GLY A 1 83 ? 2.876 7.396 15.155 1.00 87.25 83 GLY A O 1
ATOM 604 N N . ARG A 1 84 ? 0.935 8.210 15.925 1.00 90.75 84 ARG A N 1
ATOM 605 C CA . ARG A 1 84 ? 1.129 7.690 17.286 1.00 90.75 84 ARG A CA 1
ATOM 606 C C . ARG A 1 84 ? 0.821 6.203 17.327 1.00 90.75 84 ARG A C 1
ATOM 608 O O . ARG A 1 84 ? -0.249 5.779 16.895 1.00 90.75 84 ARG A O 1
ATOM 615 N N . VAL A 1 85 ? 1.742 5.433 17.896 1.00 92.31 85 VAL A N 1
ATOM 616 C CA . VAL A 1 85 ? 1.614 3.982 18.049 1.00 92.31 85 VAL A CA 1
ATOM 617 C C . VAL A 1 85 ? 0.611 3.662 19.147 1.00 92.31 85 VAL A C 1
ATOM 619 O O . VAL A 1 85 ? 0.803 4.061 20.293 1.00 92.31 85 VAL A O 1
ATOM 622 N N . LEU A 1 86 ? -0.451 2.940 18.799 1.00 92.12 86 LEU A N 1
ATOM 623 C CA . LEU A 1 86 ? -1.481 2.505 19.744 1.00 92.12 86 LEU A CA 1
ATOM 624 C C . LEU A 1 86 ? -1.325 1.032 20.107 1.00 92.12 86 LEU A C 1
ATOM 626 O O . LEU A 1 86 ? -1.522 0.660 21.259 1.00 92.12 86 LEU A O 1
ATOM 630 N N . LEU A 1 87 ? -0.966 0.197 19.128 1.00 91.00 87 LEU A N 1
ATOM 631 C CA . LEU A 1 87 ? -0.752 -1.237 19.315 1.00 91.00 87 LEU A CA 1
ATOM 632 C C . LEU A 1 87 ? 0.448 -1.697 18.496 1.00 91.00 87 LEU A C 1
ATOM 634 O O . LEU A 1 87 ? 0.681 -1.213 17.392 1.00 91.00 87 LEU A O 1
ATOM 638 N N . GLN A 1 88 ? 1.181 -2.672 19.015 1.00 92.81 88 GLN A N 1
ATOM 639 C CA . GLN A 1 88 ? 2.282 -3.318 18.310 1.00 92.81 88 GLN A CA 1
ATOM 640 C C . GLN A 1 88 ? 2.396 -4.771 18.757 1.00 92.81 88 GLN A C 1
ATOM 642 O O . GLN A 1 88 ? 2.073 -5.099 19.899 1.00 92.81 88 GLN A O 1
ATOM 647 N N . GLY A 1 89 ? 2.854 -5.636 17.864 1.00 90.25 89 GLY A N 1
ATOM 648 C CA . GLY A 1 89 ? 3.000 -7.053 18.158 1.00 90.25 89 GLY A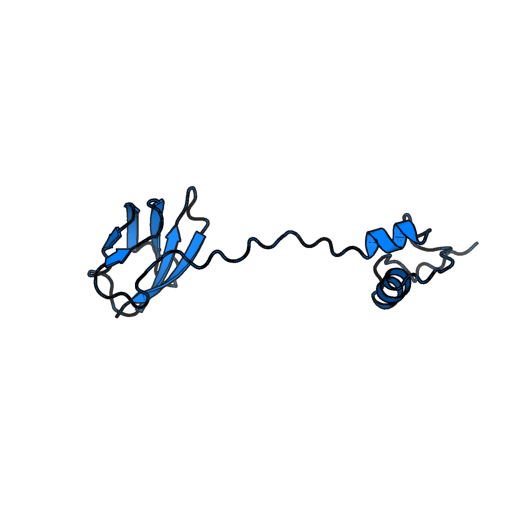 CA 1
ATOM 649 C C . GLY A 1 89 ? 3.504 -7.844 16.964 1.00 90.25 89 GLY A C 1
ATOM 650 O O . GLY A 1 89 ? 3.928 -7.286 15.951 1.00 90.25 89 GLY A O 1
ATOM 651 N N . GLU A 1 90 ? 3.458 -9.162 17.093 1.00 90.81 90 GLU A N 1
ATOM 652 C CA . GLU A 1 90 ? 3.801 -10.096 16.030 1.00 90.81 90 GLU A CA 1
ATOM 653 C C . GLU A 1 90 ? 2.731 -11.181 15.952 1.00 90.81 90 GLU A C 1
ATOM 655 O O . GLU A 1 90 ? 2.267 -11.681 16.976 1.00 90.81 90 GLU A O 1
ATOM 660 N N . GLY A 1 91 ? 2.300 -11.510 14.737 1.00 89.81 91 GLY A N 1
ATOM 661 C CA . GLY A 1 91 ? 1.305 -12.549 14.502 1.00 89.81 91 GLY A CA 1
ATOM 662 C C . GLY A 1 91 ? 0.407 -12.242 13.314 1.00 89.81 91 GLY A C 1
ATOM 663 O O . GLY A 1 91 ? 0.670 -11.335 12.527 1.00 89.81 91 GLY A O 1
ATOM 664 N N . ALA A 1 92 ? -0.657 -13.031 13.175 1.00 89.44 92 ALA A N 1
ATOM 665 C CA . ALA A 1 92 ? -1.653 -12.872 12.116 1.00 89.44 92 ALA A CA 1
ATOM 666 C C . ALA A 1 92 ? -2.987 -12.287 12.614 1.00 89.44 92 ALA A C 1
ATOM 668 O O . ALA A 1 92 ? -3.874 -12.047 11.803 1.00 89.44 92 ALA A O 1
ATOM 669 N N . SER A 1 93 ? -3.148 -12.058 13.921 1.00 91.25 93 SER A N 1
ATOM 670 C CA . SER A 1 93 ? -4.379 -11.540 14.528 1.00 91.25 93 SER A CA 1
ATOM 671 C C . SER A 1 93 ? -4.090 -10.318 15.391 1.00 91.25 93 SER A C 1
ATOM 673 O O . SER A 1 93 ? -3.273 -10.386 16.310 1.00 91.25 93 SER A O 1
ATOM 675 N N . ILE A 1 94 ? -4.793 -9.223 15.125 1.00 91.75 94 ILE A N 1
ATOM 676 C CA . ILE A 1 94 ? -4.621 -7.940 15.798 1.00 91.75 94 ILE A CA 1
ATOM 677 C C . ILE A 1 94 ? -5.932 -7.601 16.521 1.00 91.75 94 ILE A C 1
ATOM 679 O O . ILE A 1 94 ? -6.924 -7.284 15.856 1.00 91.75 94 ILE A O 1
ATOM 683 N N . PRO A 1 95 ? -5.976 -7.666 17.862 1.00 91.88 95 PRO A N 1
ATOM 684 C CA . PRO A 1 95 ? -7.146 -7.248 18.620 1.00 91.88 95 PRO A CA 1
ATOM 685 C C . PRO A 1 95 ? -7.255 -5.722 18.575 1.00 91.88 95 PRO A C 1
ATOM 687 O O . PRO A 1 95 ? -6.402 -5.013 19.099 1.00 91.88 95 PRO A O 1
ATOM 690 N N . VAL A 1 96 ? -8.305 -5.209 17.938 1.00 91.38 96 VAL A N 1
ATOM 691 C CA . VAL A 1 96 ? -8.570 -3.767 17.809 1.00 91.38 96 VAL A CA 1
ATOM 692 C C . VAL A 1 96 ? -9.805 -3.339 18.600 1.00 91.38 96 VAL A C 1
ATOM 694 O O . VAL A 1 96 ? -10.210 -2.186 18.508 1.00 91.38 96 VAL A O 1
ATOM 697 N N . ALA A 1 97 ? -10.438 -4.243 19.357 1.00 89.81 97 ALA A N 1
ATOM 698 C CA . ALA A 1 97 ? -11.631 -3.992 20.179 1.00 89.81 97 ALA A CA 1
ATOM 699 C C . ALA A 1 97 ? -11.482 -2.785 21.124 1.00 89.81 97 ALA A C 1
ATOM 701 O O . ALA A 1 97 ? -12.419 -2.018 21.297 1.00 89.81 97 ALA A O 1
ATOM 702 N N . THR A 1 98 ? -10.283 -2.576 21.669 1.00 89.75 98 THR A N 1
ATOM 703 C CA . THR A 1 98 ? -9.972 -1.478 22.598 1.00 89.75 98 THR A CA 1
ATOM 704 C C . THR A 1 98 ? -9.775 -0.121 21.919 1.00 89.75 98 THR A C 1
ATOM 706 O O . THR A 1 98 ? -9.699 0.897 22.606 1.00 89.75 98 THR A O 1
ATOM 709 N N . LEU A 1 99 ? -9.667 -0.085 20.586 1.00 89.88 99 LEU A N 1
ATOM 710 C CA . LEU A 1 99 ? -9.472 1.152 19.839 1.00 89.88 99 LEU A CA 1
ATOM 711 C C . LEU A 1 99 ? -10.815 1.864 19.604 1.00 89.88 99 LEU A C 1
ATOM 713 O O . LEU A 1 99 ? -11.785 1.204 19.216 1.00 89.88 99 LEU A O 1
ATOM 717 N N . PRO A 1 100 ? -10.873 3.199 19.775 1.00 90.94 100 PRO A N 1
ATOM 718 C CA . PRO A 1 100 ? -12.039 3.998 19.409 1.00 90.94 100 PRO A CA 1
ATOM 719 C C . PRO A 1 100 ? -12.464 3.817 17.946 1.00 90.94 100 PRO A C 1
ATOM 721 O O . PRO A 1 100 ? -11.685 3.407 17.090 1.00 90.94 100 PRO A O 1
ATOM 724 N N . GLN A 1 101 ? -13.705 4.176 17.628 1.00 91.75 101 GLN A N 1
ATOM 725 C CA . GLN A 1 101 ? -14.156 4.221 16.236 1.00 91.75 101 GLN A CA 1
ATOM 726 C C . GLN A 1 101 ? -13.375 5.282 15.457 1.00 91.75 101 GLN A C 1
ATOM 728 O O . GLN A 1 101 ? -13.202 6.410 15.924 1.00 91.75 101 GLN A O 1
ATOM 733 N N . GLY A 1 102 ? -12.903 4.933 14.261 1.00 91.50 102 GLY A N 1
ATOM 734 C CA . GLY A 1 102 ? -12.074 5.842 13.478 1.00 91.50 102 GLY A CA 1
ATOM 735 C C . GLY A 1 102 ? -11.236 5.171 12.399 1.00 91.50 102 GLY A C 1
ATOM 736 O O . GLY A 1 102 ? -11.435 4.014 12.030 1.00 91.50 102 GLY A O 1
ATOM 737 N N . LEU A 1 103 ? -10.296 5.943 11.861 1.00 92.12 103 LEU A N 1
ATOM 738 C CA . LEU A 1 103 ? -9.339 5.499 10.854 1.00 92.12 103 LEU A CA 1
ATOM 739 C C . LEU A 1 103 ? -7.982 5.250 11.503 1.00 92.12 103 LEU A C 1
ATOM 741 O O . LEU A 1 103 ? -7.474 6.102 12.232 1.00 92.12 103 LEU A O 1
ATOM 745 N N . TYR A 1 104 ? -7.379 4.117 11.158 1.00 92.75 104 TYR A N 1
ATOM 746 C CA . TYR A 1 104 ? -6.066 3.716 11.648 1.00 92.75 104 TYR A CA 1
ATOM 747 C C . TYR A 1 104 ? -5.169 3.283 10.499 1.00 92.75 104 TYR A C 1
ATOM 749 O O . TYR A 1 104 ? -5.638 2.876 9.431 1.00 92.75 104 TYR A O 1
ATOM 757 N N . LEU A 1 105 ? -3.868 3.373 10.734 1.00 91.81 105 LEU A N 1
ATOM 758 C CA . LEU A 1 105 ? -2.833 2.976 9.799 1.00 91.81 105 LEU A CA 1
ATOM 759 C C . LEU A 1 105 ? -2.110 1.763 10.379 1.00 91.81 105 LEU A C 1
ATOM 761 O O . LEU A 1 105 ? -1.582 1.821 11.483 1.00 91.81 105 LEU A O 1
ATOM 765 N N . VAL A 1 106 ? -2.128 0.651 9.656 1.00 90.94 106 VAL A N 1
ATOM 766 C CA . VAL A 1 106 ? -1.466 -0.587 10.059 1.00 90.94 106 VAL A CA 1
ATOM 767 C C . VAL A 1 106 ? -0.228 -0.756 9.203 1.00 90.94 106 VAL A C 1
ATOM 769 O O . VAL A 1 106 ? -0.300 -0.728 7.976 1.00 90.94 106 VAL A O 1
ATOM 772 N N . GLN A 1 107 ? 0.908 -0.921 9.859 1.00 90.19 107 GLN A N 1
ATOM 773 C CA . GLN A 1 107 ? 2.200 -1.166 9.244 1.00 90.19 107 GLN A CA 1
ATOM 774 C C . GLN A 1 107 ? 2.612 -2.608 9.526 1.00 90.19 107 GLN A C 1
ATOM 776 O O . GLN A 1 107 ? 2.426 -3.096 10.637 1.00 90.19 107 GLN A O 1
ATOM 781 N N . THR A 1 108 ? 3.133 -3.306 8.520 1.00 88.38 108 THR A N 1
ATOM 782 C CA . THR A 1 108 ? 3.472 -4.734 8.562 1.00 88.38 108 THR A CA 1
ATOM 783 C C . THR A 1 108 ? 4.739 -5.034 7.753 1.00 88.38 108 THR A C 1
ATOM 785 O O . THR A 1 108 ? 5.172 -4.231 6.919 1.00 88.38 108 THR A O 1
ATOM 788 N N . GLY A 1 109 ? 5.337 -6.204 7.990 1.00 81.19 109 GLY A N 1
ATOM 789 C CA . GLY A 1 109 ? 6.498 -6.713 7.250 1.00 81.19 109 GLY A CA 1
ATOM 790 C C . GLY A 1 109 ? 7.813 -6.643 8.039 1.00 81.19 109 GLY A C 1
ATOM 791 O O . GLY A 1 109 ? 7.825 -6.134 9.160 1.00 81.19 109 GLY A O 1
ATOM 792 N N . PRO A 1 110 ? 8.930 -7.140 7.467 1.00 71.56 110 PRO A N 1
ATOM 793 C CA . PRO A 1 110 ? 10.207 -7.317 8.174 1.00 71.56 110 PRO A CA 1
ATOM 794 C C . PRO A 1 110 ? 10.835 -6.012 8.697 1.00 71.56 110 PRO A C 1
ATOM 796 O O . PRO A 1 110 ? 11.711 -6.065 9.552 1.00 71.56 110 PRO A O 1
ATOM 799 N N . GLU A 1 111 ? 10.345 -4.852 8.247 1.00 76.75 111 GLU A N 1
ATOM 800 C CA . GLU A 1 111 ? 10.739 -3.517 8.723 1.00 76.75 111 GLU A CA 1
ATOM 801 C C . GLU A 1 111 ? 9.554 -2.527 8.737 1.00 76.75 111 GLU A C 1
ATOM 803 O O . GLU A 1 111 ? 9.745 -1.333 8.531 1.00 76.75 111 GLU A O 1
ATOM 808 N N . LEU A 1 112 ? 8.306 -3.004 8.878 1.00 76.25 112 LEU A N 1
ATOM 809 C CA . LEU A 1 112 ? 7.094 -2.154 8.839 1.00 76.25 112 LEU A CA 1
ATOM 810 C C . LEU A 1 112 ? 6.914 -1.335 7.537 1.00 76.25 112 LEU A C 1
ATOM 812 O O . LEU A 1 112 ? 6.153 -0.369 7.492 1.00 76.25 112 LEU A O 1
ATOM 816 N N . LYS A 1 113 ? 7.585 -1.740 6.450 1.00 77.12 113 LYS A N 1
ATOM 817 C CA . LYS A 1 113 ? 7.551 -1.058 5.144 1.00 77.12 113 LYS A CA 1
ATOM 818 C C . LYS A 1 113 ? 6.188 -1.119 4.447 1.00 77.12 113 LYS A C 1
ATOM 820 O O . LYS A 1 113 ? 5.893 -0.251 3.632 1.00 77.12 113 LYS A O 1
ATOM 825 N N . SER A 1 114 ? 5.358 -2.122 4.743 1.00 80.50 114 SER A N 1
ATOM 826 C CA . SER A 1 1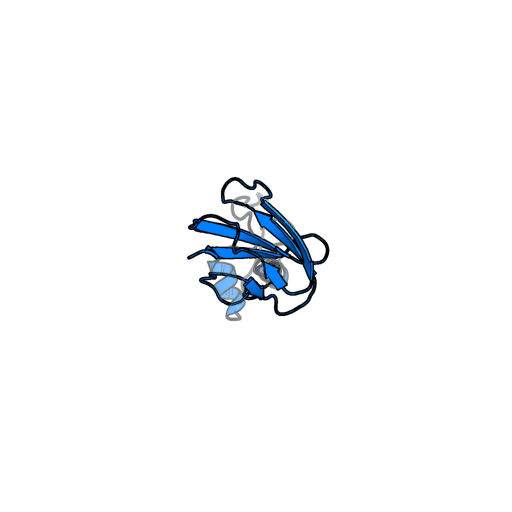14 ? 4.020 -2.244 4.150 1.00 80.50 114 SER A CA 1
ATOM 827 C C . SER A 1 114 ? 2.989 -1.567 5.036 1.00 80.50 114 SER A C 1
ATOM 829 O O . SER A 1 114 ? 2.701 -2.065 6.120 1.00 80.50 114 SER A O 1
ATOM 831 N N . SER A 1 115 ? 2.415 -0.458 4.576 1.00 85.94 115 SER A N 1
ATOM 832 C CA . SER A 1 115 ? 1.439 0.315 5.345 1.00 85.94 115 SER A CA 1
ATOM 833 C C . SER A 1 115 ? 0.090 0.400 4.640 1.00 85.94 115 SER A C 1
ATOM 835 O O . SER A 1 115 ? 0.024 0.471 3.413 1.00 85.94 115 SER A O 1
ATOM 837 N N . PHE A 1 116 ? -0.996 0.369 5.408 1.00 87.62 116 PHE A N 1
ATOM 838 C CA . PHE A 1 116 ? -2.346 0.433 4.867 1.00 87.62 116 PHE A CA 1
ATOM 839 C C . PHE A 1 116 ? -3.365 0.970 5.860 1.00 87.62 116 PHE A C 1
ATOM 841 O O . PHE A 1 116 ? -3.160 0.951 7.070 1.00 87.62 116 PHE A O 1
ATOM 848 N N . ARG A 1 117 ? -4.489 1.461 5.337 1.00 90.12 117 ARG A N 1
ATOM 849 C CA . ARG A 1 117 ? -5.538 2.106 6.131 1.00 90.12 117 ARG A CA 1
ATOM 850 C C . ARG A 1 117 ? -6.659 1.126 6.448 1.00 90.12 117 ARG A C 1
ATOM 852 O O . ARG A 1 117 ? -7.202 0.495 5.543 1.00 90.12 117 ARG A O 1
ATOM 859 N N . ILE A 1 118 ? -7.047 1.066 7.716 1.00 91.50 118 ILE A N 1
ATOM 860 C CA . ILE A 1 118 ? -8.218 0.325 8.188 1.00 91.50 118 ILE A CA 1
ATOM 861 C C . ILE A 1 118 ? -9.242 1.289 8.784 1.00 91.50 118 ILE A C 1
ATOM 863 O O . ILE A 1 118 ? -8.891 2.339 9.326 1.00 91.50 118 ILE A O 1
ATOM 867 N N . SER A 1 119 ? -10.514 0.917 8.697 1.00 91.94 119 SER A N 1
ATOM 868 C CA . SER A 1 119 ? -11.614 1.614 9.360 1.00 91.94 119 SER A CA 1
ATOM 869 C C . SER A 1 119 ? -12.162 0.754 10.495 1.00 91.94 119 SER A C 1
ATOM 871 O O . SER A 1 119 ? -12.473 -0.421 10.299 1.00 91.94 119 SER A O 1
ATOM 873 N N . LYS A 1 120 ? -12.250 1.336 11.689 1.00 91.38 120 LYS A N 1
ATOM 874 C CA . LYS A 1 120 ? -12.797 0.718 12.896 1.00 91.38 120 LYS A CA 1
ATOM 875 C C . LYS A 1 120 ? -14.246 1.173 13.081 1.00 91.38 120 LYS A C 1
ATOM 877 O O . LYS A 1 120 ? -14.498 2.381 13.098 1.00 91.38 120 LYS A O 1
ATOM 882 N N . ARG A 1 121 ? -15.164 0.215 13.217 1.00 88.06 121 ARG A N 1
ATOM 883 C CA . ARG A 1 121 ? -16.579 0.434 13.559 1.00 88.06 121 ARG A CA 1
ATOM 884 C C . ARG A 1 121 ? -16.900 -0.130 14.928 1.00 88.06 121 ARG A C 1
ATOM 886 O O . ARG A 1 121 ? -16.349 -1.205 15.248 1.00 88.06 121 ARG A O 1
#

Secondary structure (DSSP, 8-state):
----TT---TT-HHHHHHHHTT------SPSTT-SSHHHHHHHTS-------------EE-SSBSSEEEEEEEEEEEEE-TT--EEEEEEEEEEE-TTSPSEEEEEEESTTS-EEEEEEE-

InterPro domains:
  IPR026444 Secretion system, C-terminal sorting domain [PF18962] (59-109)
  IPR026444 Secretion system, C-terminal sorting domain [TIGR04183] (60-119)

Foldseek 3Di:
DDADAPAAALQDPVLLVCVVVVHADQADRYDPQNGGSVSSNVSNDPPDDPPPPLPPQQWDDAQDEFKIFGPDWWWKFKADPVRHTDDTDTTGIDTCNPPDFAKIKMFTDPVSPRIDIGGYD

Organism: NCBI:txid2932248